Protein AF-A0A8J3XUV1-F1 (afdb_monomer_lite)

Radius of gyration: 23.01 Å; chains: 1; bounding box: 28×42×79 Å

pLDDT: mean 75.77, std 17.24, range [48.03, 96.94]

Sequence (92 aa):
MAEDGVPEILQADRMGHAVPGMRGVCTHISDGMIADLLKALTARWKASLVERVAYSPHSPVAMLDDLLAPYRRGRRNPSRRNRAKTQNAPSG

Secondary structure (DSSP, 8-state):
-GGGT--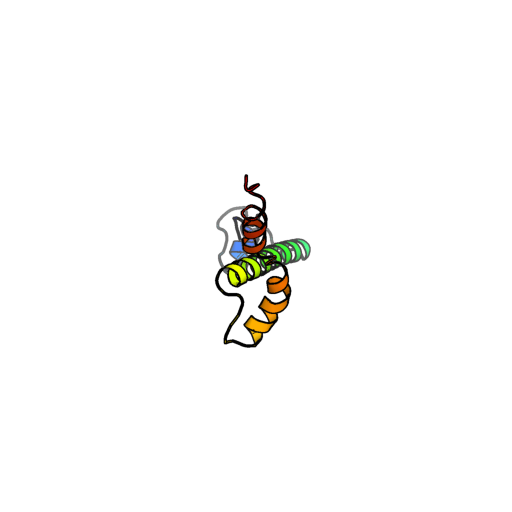HHHHHHHHTPPPPSTT----S--HHHHHHHHHHHHHHHHHHHHHHHHH-S--SSHHHHHHHHHHHTT---GGGTSTTTSS-PPP-

Organism: NCBI:txid487172

Structure (mmCIF, N/CA/C/O backbone):
data_AF-A0A8J3XUV1-F1
#
_entry.id   AF-A0A8J3XUV1-F1
#
loop_
_atom_site.group_PDB
_atom_site.id
_atom_site.type_symbol
_atom_site.label_atom_id
_atom_site.label_alt_id
_atom_site.label_comp_id
_atom_site.label_asym_id
_atom_site.label_entity_id
_atom_site.label_seq_id
_atom_site.pdbx_PDB_ins_code
_atom_site.Cartn_x
_atom_site.Cartn_y
_atom_site.Cartn_z
_atom_site.occupancy
_atom_site.B_iso_or_equiv
_atom_site.auth_seq_id
_atom_site.auth_comp_id
_atom_site.auth_asym_id
_atom_site.auth_atom_id
_atom_site.pdbx_PDB_model_num
ATOM 1 N N . MET A 1 1 ? -1.839 7.118 -10.524 1.00 60.41 1 MET A N 1
ATOM 2 C CA . MET A 1 1 ? -0.888 6.508 -11.479 1.00 60.41 1 MET A CA 1
ATOM 3 C C . MET A 1 1 ? 0.019 7.570 -12.086 1.00 60.41 1 MET A C 1
ATOM 5 O O . MET A 1 1 ? 1.194 7.558 -11.758 1.00 60.41 1 MET A O 1
ATOM 9 N N . ALA A 1 2 ? -0.490 8.528 -12.872 1.00 66.94 2 ALA A N 1
ATOM 10 C CA . ALA A 1 2 ? 0.336 9.635 -13.387 1.00 66.94 2 ALA A CA 1
ATOM 11 C C . ALA A 1 2 ? 0.998 10.477 -12.277 1.00 66.94 2 ALA A C 1
ATOM 13 O O . ALA A 1 2 ? 2.193 10.741 -12.326 1.00 66.94 2 ALA A O 1
ATOM 14 N N . GLU A 1 3 ? 0.242 10.812 -11.229 1.00 68.88 3 GLU A N 1
ATOM 15 C CA . GLU A 1 3 ? 0.729 11.537 -10.040 1.00 68.88 3 GLU A CA 1
ATOM 16 C C . GLU A 1 3 ? 1.804 10.772 -9.252 1.00 68.88 3 GLU A C 1
ATOM 18 O O . GLU A 1 3 ? 2.584 11.371 -8.520 1.00 68.88 3 GLU A O 1
ATOM 23 N N . ASP A 1 4 ? 1.852 9.447 -9.416 1.00 64.12 4 ASP A N 1
ATOM 24 C CA . ASP A 1 4 ? 2.815 8.565 -8.754 1.00 64.12 4 ASP A CA 1
ATOM 25 C C . ASP A 1 4 ? 4.068 8.341 -9.631 1.00 64.12 4 ASP A C 1
ATOM 27 O O . ASP A 1 4 ? 4.883 7.468 -9.341 1.00 64.12 4 ASP A O 1
ATOM 31 N N . GLY A 1 5 ? 4.205 9.096 -10.733 1.00 72.88 5 GLY A N 1
ATOM 32 C CA . GLY A 1 5 ? 5.319 8.999 -11.680 1.00 72.88 5 GLY A CA 1
ATOM 33 C C . GLY A 1 5 ? 5.270 7.775 -12.598 1.00 72.88 5 GLY A C 1
ATOM 34 O O . GLY A 1 5 ? 6.270 7.461 -13.239 1.00 72.88 5 GLY A O 1
ATOM 35 N N . VAL A 1 6 ? 4.136 7.068 -12.673 1.00 74.38 6 VAL A N 1
ATOM 36 C CA . VAL A 1 6 ? 4.003 5.866 -13.511 1.00 74.38 6 VAL A CA 1
ATOM 37 C C . VAL A 1 6 ? 4.040 6.261 -14.995 1.00 74.38 6 VAL A C 1
ATOM 39 O O . VAL A 1 6 ? 3.210 7.070 -15.417 1.00 74.38 6 VAL A O 1
ATOM 42 N N . PRO A 1 7 ? 4.930 5.667 -15.814 1.00 78.38 7 PRO A N 1
ATOM 43 C CA . PRO A 1 7 ? 4.955 5.882 -17.259 1.00 78.38 7 PRO A CA 1
ATOM 44 C C . PRO A 1 7 ? 3.585 5.675 -17.918 1.00 78.38 7 PRO A C 1
ATOM 46 O O . PRO A 1 7 ? 2.909 4.685 -17.650 1.00 78.38 7 PRO A O 1
ATOM 49 N N . GLU A 1 8 ? 3.192 6.580 -18.817 1.00 73.31 8 GLU A N 1
ATOM 50 C CA . GLU A 1 8 ? 1.889 6.569 -19.509 1.00 73.31 8 GLU A CA 1
ATOM 51 C C . GLU A 1 8 ? 1.580 5.226 -20.193 1.00 73.31 8 GLU A C 1
ATOM 53 O O . GLU A 1 8 ? 0.455 4.738 -20.131 1.00 73.31 8 GLU A O 1
ATOM 58 N N . ILE A 1 9 ? 2.603 4.568 -20.743 1.00 71.38 9 ILE A N 1
ATOM 59 C CA . ILE A 1 9 ? 2.476 3.257 -21.385 1.00 71.38 9 ILE A CA 1
ATOM 60 C C . ILE A 1 9 ? 2.012 2.146 -20.430 1.00 71.38 9 ILE A C 1
ATOM 62 O O . ILE A 1 9 ? 1.220 1.296 -20.821 1.00 71.38 9 ILE A O 1
ATOM 66 N N . LEU A 1 10 ? 2.434 2.184 -19.161 1.00 71.00 10 LEU A N 1
ATOM 67 C CA . LEU A 1 10 ? 1.986 1.227 -18.139 1.00 71.00 10 LEU A CA 1
ATOM 68 C C . LEU A 1 10 ? 0.558 1.507 -17.682 1.00 71.00 10 LEU A C 1
ATOM 70 O O . LEU A 1 10 ? -0.166 0.591 -17.299 1.00 71.00 10 LEU A O 1
ATOM 74 N N . GLN A 1 11 ? 0.153 2.775 -17.698 1.00 74.50 11 GLN A N 1
ATOM 75 C CA . GLN A 1 11 ? -1.219 3.152 -17.378 1.00 74.50 11 GLN A CA 1
ATOM 76 C C . GLN A 1 11 ? -2.160 2.655 -18.478 1.00 74.50 11 GLN A C 1
ATOM 78 O O . GLN A 1 11 ? -3.184 2.047 -18.179 1.00 74.50 11 GLN A O 1
ATOM 83 N N . ALA A 1 12 ? -1.779 2.876 -19.737 1.00 74.44 12 ALA A N 1
ATOM 84 C CA . ALA A 1 12 ? -2.532 2.454 -20.908 1.00 74.44 12 ALA A CA 1
ATOM 85 C C . ALA A 1 12 ? -2.685 0.926 -20.969 1.00 74.44 12 ALA A C 1
ATOM 87 O O . ALA A 1 12 ? -3.812 0.445 -21.059 1.00 74.44 12 ALA A O 1
ATOM 88 N N . ASP A 1 13 ? -1.593 0.172 -20.793 1.00 72.12 13 ASP A N 1
ATOM 89 C CA . ASP A 1 13 ? -1.629 -1.295 -20.724 1.00 72.12 13 ASP A CA 1
ATOM 90 C C . ASP A 1 13 ? -2.559 -1.801 -19.611 1.00 72.12 13 ASP A C 1
ATOM 92 O O . ASP A 1 13 ? -3.485 -2.572 -19.864 1.00 72.12 13 ASP A O 1
ATOM 96 N N . ARG A 1 14 ? -2.408 -1.284 -18.384 1.00 73.94 14 ARG A N 1
ATOM 97 C CA . ARG A 1 14 ? -3.225 -1.731 -17.247 1.00 73.94 14 ARG A CA 1
ATOM 98 C C . ARG A 1 14 ? -4.712 -1.396 -17.387 1.00 73.94 14 ARG A C 1
ATOM 100 O O . ARG A 1 14 ? -5.540 -2.069 -16.775 1.00 73.94 14 ARG A O 1
ATOM 107 N N . MET A 1 15 ? -5.054 -0.363 -18.151 1.00 78.31 15 MET A N 1
ATOM 108 C CA . MET A 1 15 ? -6.439 0.024 -18.436 1.00 78.31 15 MET A CA 1
ATOM 109 C C . MET A 1 15 ? -6.978 -0.585 -19.742 1.00 78.31 15 MET A C 1
ATOM 111 O O . MET A 1 15 ? -8.145 -0.377 -20.061 1.00 78.31 15 MET A O 1
ATOM 115 N N . GLY A 1 16 ? -6.163 -1.337 -20.492 1.00 66.44 16 GLY A N 1
ATOM 116 C CA . GLY A 1 16 ? -6.545 -1.917 -21.783 1.00 66.44 16 GLY A CA 1
ATOM 117 C C . GLY A 1 16 ? -6.696 -0.890 -22.911 1.00 66.44 16 GLY A C 1
ATOM 118 O O . GLY A 1 16 ? -7.374 -1.157 -23.902 1.00 66.44 16 GLY A O 1
ATOM 119 N N . HIS A 1 17 ? -6.096 0.293 -22.772 1.00 74.31 17 HIS A N 1
ATOM 120 C CA . HIS A 1 17 ? -6.115 1.339 -23.790 1.00 74.31 17 HIS A CA 1
ATOM 121 C C . HIS A 1 17 ? -4.875 1.246 -24.687 1.00 74.31 17 HIS A C 1
ATOM 123 O O . HIS A 1 17 ? -3.749 1.165 -24.206 1.00 74.31 17 HIS A O 1
ATOM 129 N N . ALA A 1 18 ? -5.066 1.315 -26.006 1.00 57.94 18 ALA A N 1
ATOM 130 C CA . ALA A 1 18 ? -3.957 1.486 -26.940 1.00 57.94 18 ALA A CA 1
ATOM 131 C C . ALA A 1 18 ? -3.500 2.954 -26.938 1.00 57.94 18 ALA A C 1
ATOM 133 O O . ALA A 1 18 ? -4.327 3.854 -27.086 1.00 57.94 18 ALA A O 1
ATOM 134 N N . VAL A 1 19 ? -2.195 3.204 -26.802 1.00 57.81 19 VAL A N 1
ATOM 135 C CA . VAL A 1 19 ? -1.619 4.552 -26.953 1.00 57.81 19 VAL A CA 1
ATOM 136 C C . VAL A 1 19 ? -1.529 4.879 -28.453 1.00 57.81 19 VAL A C 1
ATOM 138 O O . VAL A 1 19 ? -0.802 4.182 -29.166 1.00 57.81 19 VAL A O 1
ATOM 141 N N . PRO A 1 20 ? -2.228 5.903 -28.980 1.00 55.03 20 PRO A N 1
ATOM 142 C CA . PRO A 1 20 ? -2.131 6.254 -30.397 1.00 55.03 20 PRO A CA 1
ATOM 143 C C . PRO A 1 20 ? -0.785 6.936 -30.724 1.00 55.03 20 PRO A C 1
ATOM 145 O O . PRO A 1 20 ? -0.385 7.874 -30.037 1.00 55.03 20 PRO A O 1
ATOM 148 N N . GLY A 1 21 ? -0.103 6.521 -31.804 1.00 58.12 21 GLY A N 1
ATOM 149 C CA . GLY A 1 21 ? 1.067 7.213 -32.390 1.00 58.12 21 GLY A CA 1
ATOM 150 C C . GLY A 1 21 ? 2.380 6.404 -32.445 1.00 58.12 21 GLY A C 1
ATOM 151 O O . GLY A 1 21 ? 2.460 5.288 -31.942 1.00 58.12 21 GLY A O 1
ATOM 152 N N . MET A 1 22 ? 3.450 6.986 -33.025 1.00 54.44 22 MET A N 1
ATOM 153 C CA . MET A 1 22 ? 4.811 6.393 -33.163 1.00 54.44 22 MET A CA 1
ATOM 154 C C . MET A 1 22 ? 5.521 6.049 -31.828 1.00 54.44 22 MET A C 1
ATOM 156 O O . MET A 1 22 ? 6.680 5.646 -31.825 1.00 54.44 22 MET A O 1
ATOM 160 N N . ARG A 1 23 ? 4.842 6.200 -30.683 1.00 53.31 23 ARG A N 1
ATOM 161 C CA . ARG A 1 23 ? 5.266 5.715 -29.358 1.00 53.31 23 ARG A CA 1
ATOM 162 C C . ARG A 1 23 ? 4.631 4.365 -28.989 1.00 53.31 23 ARG A C 1
ATOM 164 O O . ARG A 1 23 ? 4.748 3.941 -27.846 1.00 53.31 23 ARG A O 1
ATOM 171 N N . GLY A 1 24 ? 3.991 3.674 -29.935 1.00 48.03 24 GLY A N 1
ATOM 172 C CA . GLY A 1 24 ? 3.386 2.344 -29.756 1.00 48.03 24 GLY A CA 1
ATOM 173 C C . GLY A 1 24 ? 4.365 1.188 -29.494 1.00 48.03 24 GLY A C 1
ATOM 174 O O . GLY A 1 24 ? 4.015 0.036 -29.721 1.00 48.03 24 GLY A O 1
ATOM 175 N N . VAL A 1 25 ? 5.592 1.462 -29.042 1.00 49.03 25 VAL A N 1
ATOM 176 C CA . VAL A 1 25 ? 6.635 0.455 -28.806 1.00 49.03 25 VAL A CA 1
ATOM 177 C C . VAL A 1 25 ? 7.331 0.726 -27.462 1.00 49.03 25 VAL A C 1
ATOM 179 O O . VAL A 1 25 ? 8.507 1.063 -27.412 1.00 49.03 25 VAL A O 1
ATOM 182 N N . CYS A 1 26 ? 6.639 0.524 -26.339 1.00 51.12 26 CYS A N 1
ATOM 183 C CA . CYS A 1 26 ? 7.244 -0.367 -25.342 1.00 51.12 26 CYS A CA 1
ATOM 184 C C . CYS A 1 26 ? 6.644 -1.730 -25.633 1.00 51.12 26 CYS A C 1
ATOM 186 O O . CYS A 1 26 ? 5.631 -2.107 -25.058 1.00 51.12 26 CYS A O 1
ATOM 188 N N . THR A 1 27 ? 7.224 -2.441 -26.596 1.00 55.56 27 THR A N 1
ATOM 189 C CA . THR A 1 27 ? 6.759 -3.782 -26.953 1.00 55.56 27 THR A CA 1
ATOM 190 C C . THR A 1 27 ? 6.835 -4.737 -25.773 1.00 55.56 27 THR A C 1
ATOM 192 O O . THR A 1 27 ? 6.071 -5.696 -25.756 1.00 55.56 27 THR A O 1
ATOM 195 N N . HIS A 1 28 ? 7.690 -4.482 -24.775 1.00 67.69 28 HIS A N 1
ATOM 196 C CA . HIS A 1 28 ? 7.767 -5.273 -23.551 1.00 67.69 28 HIS A CA 1
ATOM 197 C C . HIS A 1 28 ? 7.707 -4.373 -22.318 1.00 67.69 28 HIS A C 1
ATOM 199 O O . HIS A 1 28 ? 8.552 -3.498 -22.116 1.00 67.69 28 HIS A O 1
ATOM 205 N N . ILE A 1 29 ? 6.713 -4.627 -21.471 1.00 72.62 29 ILE A N 1
ATOM 206 C CA . ILE A 1 29 ? 6.765 -4.231 -20.070 1.00 72.62 29 ILE A CA 1
ATOM 207 C C . ILE A 1 29 ? 7.883 -5.048 -19.429 1.00 72.62 29 ILE A C 1
ATOM 209 O O . ILE A 1 29 ? 7.853 -6.275 -19.467 1.00 72.62 29 ILE A O 1
ATOM 213 N N . SER A 1 30 ? 8.885 -4.372 -18.875 1.00 81.06 30 SER A N 1
ATOM 214 C CA . SER A 1 30 ? 9.952 -5.053 -18.147 1.00 81.06 30 SER A CA 1
ATOM 215 C C . SER A 1 30 ? 9.524 -5.367 -16.715 1.00 81.06 30 SER A C 1
ATOM 217 O O . SER A 1 30 ? 8.718 -4.649 -16.117 1.00 81.06 30 SER A O 1
ATOM 219 N N . ASP A 1 31 ? 10.134 -6.389 -16.121 1.00 84.12 31 ASP A N 1
ATOM 220 C CA . ASP A 1 31 ? 9.918 -6.721 -14.708 1.00 84.12 31 ASP A CA 1
ATOM 221 C C . ASP A 1 31 ? 10.245 -5.541 -13.779 1.00 84.12 31 ASP A C 1
ATOM 223 O O . ASP A 1 31 ? 9.577 -5.342 -12.766 1.00 84.12 31 ASP A O 1
ATOM 227 N N . GLY A 1 32 ? 11.224 -4.706 -14.150 1.00 86.94 32 GLY A N 1
ATOM 228 C CA . GLY A 1 32 ? 11.564 -3.485 -13.413 1.00 86.94 32 GLY A CA 1
ATOM 229 C C . GLY A 1 32 ? 10.423 -2.466 -13.408 1.00 86.94 32 GLY A C 1
ATOM 230 O O . GLY A 1 32 ? 10.067 -1.938 -12.359 1.00 86.94 32 GLY A O 1
ATOM 231 N N . MET A 1 33 ? 9.779 -2.259 -14.558 1.00 82.88 33 MET A N 1
ATOM 232 C CA . MET A 1 33 ? 8.618 -1.371 -14.678 1.00 82.88 33 MET A CA 1
ATOM 233 C C . MET A 1 33 ? 7.427 -1.865 -13.846 1.00 82.88 33 MET A C 1
ATOM 235 O O . MET A 1 33 ? 6.738 -1.063 -13.211 1.00 82.88 33 MET A O 1
ATOM 239 N N . ILE A 1 34 ? 7.203 -3.182 -13.803 1.00 86.19 34 ILE A N 1
ATOM 240 C CA . ILE A 1 34 ? 6.174 -3.793 -12.947 1.00 86.19 34 ILE A CA 1
ATOM 241 C C . ILE A 1 34 ? 6.531 -3.606 -11.473 1.00 86.19 34 ILE A C 1
ATOM 243 O O . ILE A 1 34 ? 5.671 -3.219 -10.679 1.00 86.19 34 ILE A O 1
ATOM 247 N N . ALA A 1 35 ? 7.785 -3.852 -11.097 1.00 90.44 35 ALA A N 1
ATOM 248 C CA . ALA A 1 35 ? 8.250 -3.701 -9.724 1.00 90.44 35 ALA A CA 1
ATOM 249 C C . ALA A 1 35 ? 8.082 -2.259 -9.224 1.00 90.44 35 ALA A C 1
ATOM 251 O O . ALA A 1 35 ? 7.566 -2.050 -8.122 1.00 90.44 35 ALA A O 1
ATOM 252 N N . ASP A 1 36 ? 8.435 -1.269 -10.044 1.00 87.94 36 ASP A N 1
ATOM 253 C CA . ASP A 1 36 ? 8.271 0.148 -9.716 1.00 87.94 36 ASP A CA 1
ATOM 254 C C . ASP A 1 36 ? 6.794 0.532 -9.573 1.00 87.94 36 ASP A C 1
ATOM 256 O O . ASP A 1 36 ? 6.414 1.195 -8.602 1.00 87.94 36 ASP A O 1
ATOM 260 N N . LEU A 1 37 ? 5.932 0.043 -10.471 1.00 87.56 37 LEU A N 1
ATOM 261 C CA . LEU A 1 37 ? 4.487 0.245 -10.373 1.00 87.56 37 LEU A CA 1
ATOM 262 C C . LEU A 1 37 ? 3.914 -0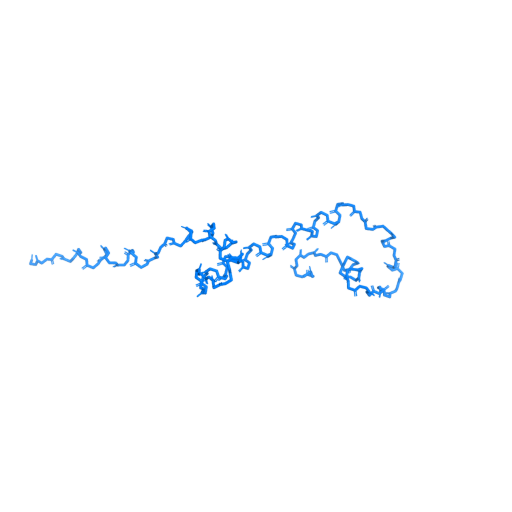.365 -9.086 1.00 87.56 37 LEU A C 1
ATOM 264 O O . LEU A 1 37 ? 3.173 0.297 -8.355 1.00 87.56 37 LEU A O 1
ATOM 268 N N . LEU A 1 38 ? 4.262 -1.615 -8.777 1.00 92.12 38 LEU A N 1
ATOM 269 C CA . LEU A 1 38 ? 3.807 -2.291 -7.561 1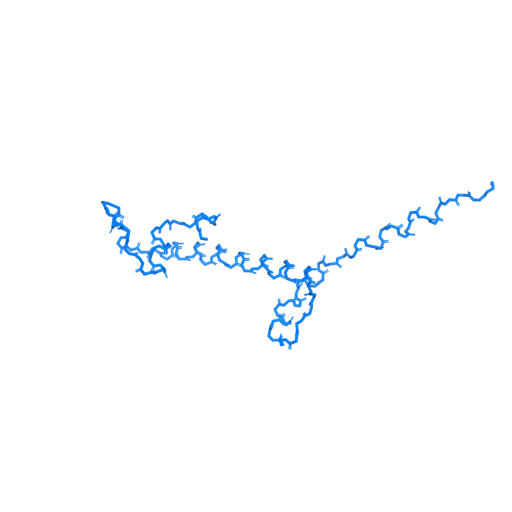.00 92.12 38 LEU A CA 1
ATOM 270 C C . LEU A 1 38 ? 4.303 -1.577 -6.306 1.00 92.12 38 LEU A C 1
ATOM 272 O O . LEU A 1 38 ? 3.544 -1.436 -5.344 1.00 92.12 38 LEU A O 1
ATOM 276 N N . LYS A 1 39 ? 5.543 -1.084 -6.314 1.00 94.25 39 LYS A N 1
ATOM 277 C CA . LYS A 1 39 ? 6.115 -0.297 -5.219 1.00 94.25 39 LYS A CA 1
ATOM 278 C C . LYS A 1 39 ? 5.326 0.991 -4.996 1.00 94.25 39 LYS A C 1
ATOM 280 O O . LYS A 1 39 ? 4.948 1.263 -3.855 1.00 94.25 39 LYS A O 1
ATOM 285 N N . ALA A 1 40 ? 5.029 1.739 -6.058 1.00 92.75 40 ALA A N 1
ATOM 286 C CA . ALA A 1 40 ? 4.242 2.969 -5.986 1.00 92.75 40 ALA A CA 1
ATOM 287 C C . ALA A 1 40 ? 2.819 2.709 -5.461 1.00 92.75 40 ALA A C 1
ATOM 289 O O . ALA A 1 40 ? 2.385 3.336 -4.492 1.00 92.75 40 ALA A O 1
ATOM 290 N N . LEU A 1 41 ? 2.114 1.723 -6.025 1.00 94.06 41 LEU A N 1
ATOM 291 C CA . LEU A 1 41 ? 0.757 1.367 -5.596 1.00 94.06 41 LEU A CA 1
ATOM 292 C C . LEU A 1 41 ? 0.720 0.863 -4.149 1.00 94.06 41 LEU A C 1
ATOM 294 O O . LEU A 1 41 ? -0.164 1.245 -3.382 1.00 94.06 41 LEU A O 1
ATOM 298 N N . THR A 1 42 ? 1.702 0.055 -3.745 1.00 95.56 42 THR A N 1
ATOM 299 C CA . THR A 1 42 ? 1.819 -0.433 -2.363 1.00 95.56 42 THR A CA 1
ATOM 300 C C . THR A 1 42 ? 2.061 0.716 -1.388 1.00 95.56 42 THR A C 1
ATOM 302 O O . THR A 1 42 ? 1.477 0.734 -0.303 1.00 95.56 42 THR A O 1
ATOM 305 N N . ALA A 1 43 ? 2.907 1.683 -1.752 1.00 93.88 43 ALA A N 1
ATOM 306 C CA . ALA A 1 43 ? 3.155 2.864 -0.932 1.00 93.88 43 ALA A CA 1
ATOM 307 C C . ALA A 1 43 ? 1.883 3.708 -0.770 1.00 93.88 43 ALA A C 1
ATOM 309 O O . ALA A 1 43 ? 1.519 4.047 0.359 1.00 93.88 43 ALA A O 1
ATOM 310 N N . ARG A 1 44 ? 1.161 3.963 -1.869 1.00 95.38 44 ARG A N 1
ATOM 311 C CA . ARG A 1 44 ? -0.109 4.704 -1.856 1.00 95.38 44 ARG A CA 1
ATOM 312 C C . ARG A 1 44 ? -1.165 4.005 -1.000 1.00 95.38 44 ARG A C 1
ATOM 314 O O . ARG A 1 44 ? -1.777 4.641 -0.150 1.00 95.38 44 ARG A O 1
ATOM 321 N N . TRP A 1 45 ? -1.319 2.690 -1.142 1.00 96.00 45 TRP A N 1
ATOM 322 C CA . TRP A 1 45 ? -2.244 1.903 -0.321 1.00 96.00 45 TRP A CA 1
ATOM 323 C C . TRP A 1 45 ? -1.920 1.989 1.179 1.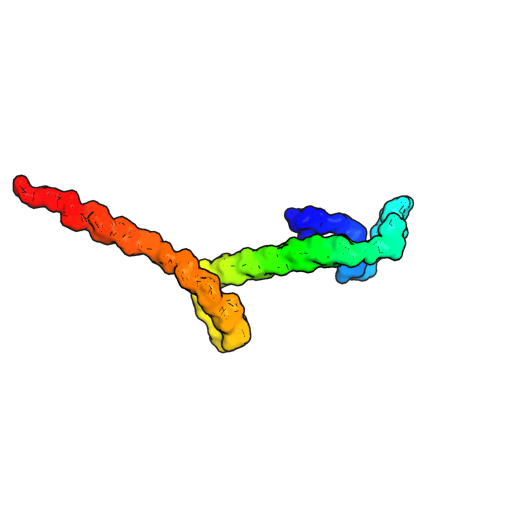00 96.00 45 TRP A C 1
ATOM 325 O O . TRP A 1 45 ? -2.811 2.233 1.995 1.00 96.00 45 TRP A O 1
ATOM 335 N N . LYS A 1 46 ? -0.641 1.862 1.556 1.00 94.56 46 LYS A N 1
ATOM 336 C CA . LYS A 1 46 ? -0.206 2.007 2.957 1.00 94.56 46 LYS A CA 1
ATOM 337 C C . LYS A 1 46 ? -0.479 3.409 3.506 1.00 94.56 46 LYS A C 1
ATOM 339 O O . LYS A 1 46 ? -0.894 3.523 4.658 1.00 94.56 46 LYS A O 1
ATOM 344 N N . ALA A 1 47 ? -0.280 4.458 2.707 1.00 93.38 47 ALA A N 1
ATOM 345 C CA . ALA A 1 47 ? -0.607 5.829 3.105 1.00 93.38 47 ALA A CA 1
ATOM 346 C C . ALA A 1 47 ? -2.111 5.988 3.386 1.00 93.38 47 ALA A C 1
ATOM 348 O O . ALA A 1 47 ? -2.488 6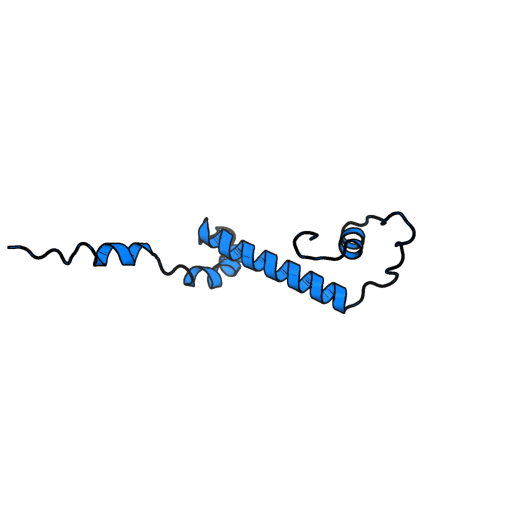.504 4.439 1.00 93.38 47 ALA A O 1
ATOM 349 N N . SER A 1 48 ? -2.969 5.432 2.528 1.00 93.81 48 SER A N 1
ATOM 350 C CA . SER A 1 48 ? -4.420 5.450 2.744 1.00 93.81 48 SER A CA 1
ATOM 351 C C . SER A 1 48 ? -4.854 4.719 4.021 1.00 93.81 48 SER A C 1
ATOM 353 O O . SER A 1 48 ? -5.822 5.135 4.654 1.00 93.81 48 SER A O 1
ATOM 355 N N . LEU A 1 49 ? -4.148 3.668 4.464 1.00 94.56 49 LEU A N 1
ATOM 356 C CA . LEU A 1 49 ? -4.430 3.026 5.761 1.00 94.56 49 LEU A CA 1
ATOM 357 C C . LEU A 1 49 ? -4.130 3.957 6.946 1.00 94.56 49 LEU A C 1
ATOM 359 O O . LEU A 1 49 ? -4.898 3.991 7.909 1.00 94.56 49 LEU A O 1
ATOM 363 N N . VAL A 1 50 ? -3.053 4.744 6.871 1.00 93.31 50 VAL A N 1
ATOM 364 C CA . VAL A 1 50 ? -2.710 5.739 7.902 1.00 93.31 50 VAL A CA 1
ATOM 365 C C . VAL A 1 50 ? -3.790 6.818 7.986 1.00 93.31 50 VAL A C 1
ATOM 367 O O . VAL A 1 50 ? -4.285 7.114 9.077 1.00 93.31 50 VAL A O 1
ATOM 370 N N . GLU A 1 51 ? -4.205 7.360 6.843 1.00 92.62 51 GLU A N 1
ATOM 371 C CA . GLU A 1 51 ? -5.300 8.333 6.760 1.00 92.62 51 GLU A CA 1
ATOM 372 C C . GLU A 1 51 ? -6.609 7.737 7.290 1.00 92.62 51 GLU A C 1
ATOM 374 O O . GLU A 1 51 ? -7.301 8.346 8.108 1.00 92.62 51 GLU A O 1
ATOM 379 N N . ARG A 1 52 ? -6.922 6.493 6.915 1.00 93.94 52 ARG A N 1
ATOM 380 C CA . ARG A 1 52 ? -8.126 5.789 7.368 1.00 93.94 52 ARG A CA 1
ATOM 381 C C . ARG A 1 52 ? -8.167 5.612 8.885 1.00 93.94 52 ARG A C 1
ATOM 383 O O . ARG A 1 52 ? -9.246 5.780 9.459 1.00 93.94 52 ARG A O 1
ATOM 390 N N . VAL A 1 53 ? -7.037 5.315 9.538 1.00 94.06 53 VAL A N 1
ATOM 391 C CA . VAL A 1 53 ? -6.932 5.281 11.014 1.00 94.06 53 VAL A CA 1
ATOM 392 C C . VAL A 1 53 ? -7.150 6.666 11.626 1.00 94.06 53 VAL A C 1
ATOM 394 O O . VAL A 1 53 ? -7.709 6.768 12.722 1.00 94.06 53 VAL A O 1
ATOM 397 N N . ALA A 1 54 ? -6.733 7.740 10.947 1.00 89.00 54 ALA A N 1
ATOM 398 C CA . ALA A 1 54 ? -6.960 9.102 11.421 1.00 89.00 54 ALA A CA 1
ATOM 399 C C . ALA A 1 54 ? -8.458 9.455 11.466 1.00 89.00 54 ALA A C 1
ATOM 401 O O . ALA A 1 54 ? -8.901 10.079 12.434 1.00 89.00 54 ALA A O 1
ATOM 402 N N . TYR A 1 55 ? -9.241 9.000 10.486 1.00 89.12 55 TYR A N 1
ATOM 403 C CA . TYR A 1 55 ? -10.696 9.181 10.480 1.00 89.12 55 TYR A CA 1
ATOM 404 C C . TYR A 1 55 ? -11.417 8.241 11.451 1.00 89.12 55 TYR A C 1
ATOM 406 O O . TYR A 1 55 ? -12.254 8.686 12.232 1.00 89.12 55 TYR A O 1
ATOM 414 N N . SER A 1 56 ? -11.088 6.947 11.438 1.00 92.44 56 SER A N 1
ATOM 415 C CA . SER A 1 56 ? -11.659 5.969 12.368 1.00 92.44 56 SER A CA 1
ATOM 416 C C . SER A 1 56 ? -10.663 4.832 12.653 1.00 92.44 56 SER A C 1
ATOM 418 O O . SER A 1 56 ? -10.288 4.096 11.742 1.00 92.44 56 SER A O 1
ATOM 420 N N . PRO A 1 57 ? -10.219 4.638 13.906 1.00 92.50 57 PRO A N 1
ATOM 421 C CA . PRO A 1 57 ? -9.201 3.631 14.220 1.00 92.50 57 PRO A CA 1
ATOM 422 C C . PRO A 1 57 ? -9.638 2.167 14.046 1.00 92.50 57 PRO A C 1
ATOM 424 O O . PRO A 1 57 ? -8.776 1.287 13.973 1.00 92.50 57 PRO A O 1
ATOM 427 N N . HIS A 1 58 ? -10.947 1.908 14.002 1.00 95.12 58 HIS A N 1
ATOM 428 C CA . HIS A 1 58 ? -11.529 0.566 13.978 1.00 95.12 58 HIS A CA 1
ATOM 429 C C . HIS A 1 58 ? -12.493 0.379 12.804 1.00 95.12 58 HIS A C 1
ATOM 431 O O . HIS A 1 58 ? -12.996 1.339 12.206 1.00 95.12 58 HIS A O 1
ATOM 437 N N . SER A 1 59 ? -12.733 -0.880 12.458 1.00 95.00 59 SER A N 1
ATOM 438 C CA . SER A 1 59 ? -13.630 -1.300 11.391 1.00 95.00 59 SER A CA 1
ATOM 439 C C . SER A 1 59 ? -14.474 -2.490 11.854 1.00 95.00 59 SER A C 1
ATOM 441 O O . SER A 1 59 ? -13.928 -3.421 12.437 1.00 95.00 59 SER A O 1
ATOM 443 N N . PRO A 1 60 ? -15.786 -2.522 11.559 1.00 95.94 60 PRO A N 1
ATOM 444 C CA . PRO A 1 60 ? -16.600 -3.717 11.787 1.00 95.94 60 PRO A CA 1
ATOM 445 C C . PRO A 1 60 ? -16.221 -4.874 10.844 1.00 95.94 60 PRO A C 1
ATOM 447 O O . PRO A 1 60 ? -16.531 -6.028 11.117 1.00 95.94 60 PRO A O 1
ATOM 450 N N . VAL A 1 61 ? -15.536 -4.582 9.733 1.00 96.94 61 VAL A N 1
ATOM 451 C CA . VAL A 1 61 ? -14.975 -5.600 8.836 1.00 96.94 61 VAL A CA 1
ATOM 452 C C . VAL A 1 61 ? -13.647 -6.083 9.416 1.00 96.94 61 VAL A C 1
ATOM 454 O O . VAL A 1 61 ? -12.666 -5.340 9.359 1.00 96.94 61 VAL A O 1
ATOM 457 N N . ALA A 1 62 ? -13.620 -7.316 9.930 1.00 96.31 62 ALA A N 1
ATOM 458 C CA . ALA A 1 62 ? -12.489 -7.893 10.668 1.00 96.31 62 ALA A CA 1
ATOM 459 C C . ALA A 1 62 ? -11.156 -7.825 9.906 1.00 96.31 62 ALA A C 1
ATOM 461 O O . ALA A 1 62 ? -10.185 -7.289 10.423 1.00 96.31 62 ALA A O 1
ATOM 462 N N . MET A 1 63 ? -11.130 -8.246 8.635 1.00 96.75 63 MET A N 1
ATOM 463 C CA . MET A 1 63 ? -9.911 -8.191 7.814 1.00 96.75 63 MET A CA 1
ATOM 464 C C . MET A 1 63 ? -9.347 -6.766 7.697 1.00 96.75 63 MET A C 1
ATOM 466 O O . MET A 1 63 ? -8.136 -6.563 7.744 1.00 96.75 63 MET A O 1
ATOM 470 N N . LEU A 1 64 ? -10.216 -5.761 7.552 1.00 94.94 64 LEU A N 1
ATOM 471 C CA . LEU A 1 64 ? -9.774 -4.370 7.518 1.00 94.94 64 LEU A CA 1
ATOM 472 C C . LEU A 1 64 ? -9.325 -3.901 8.907 1.00 94.94 64 LEU A C 1
ATOM 474 O O . LEU A 1 64 ? -8.361 -3.149 9.006 1.00 94.94 64 LEU A O 1
ATOM 478 N N . ASP A 1 65 ? -9.993 -4.335 9.974 1.00 95.88 65 ASP A N 1
ATOM 479 C CA . ASP A 1 65 ? -9.587 -4.023 11.346 1.00 95.88 65 ASP A CA 1
ATOM 480 C C . ASP A 1 65 ? -8.164 -4.529 11.640 1.00 95.88 65 ASP A C 1
ATOM 482 O O . ASP A 1 65 ? -7.332 -3.774 12.151 1.00 95.88 65 ASP A O 1
ATOM 486 N N . ASP A 1 66 ? -7.845 -5.746 11.200 1.00 96.00 66 ASP A N 1
ATOM 487 C CA . ASP A 1 66 ? -6.510 -6.337 11.316 1.00 96.00 66 ASP A CA 1
ATOM 488 C C . ASP A 1 66 ? -5.464 -5.550 10.518 1.00 96.00 66 ASP A C 1
ATOM 490 O O . ASP A 1 66 ? -4.385 -5.240 11.030 1.00 96.00 66 ASP A O 1
ATOM 494 N N . LEU A 1 67 ? -5.796 -5.139 9.287 1.00 95.38 67 LEU A N 1
ATOM 495 C CA . LEU A 1 67 ? -4.919 -4.308 8.453 1.00 95.38 67 LEU A CA 1
ATOM 496 C C . LEU A 1 67 ? -4.642 -2.928 9.069 1.00 95.38 67 LEU A C 1
ATOM 498 O O . LEU A 1 67 ? -3.563 -2.368 8.873 1.00 95.38 67 LEU A O 1
ATOM 502 N N . LEU A 1 68 ? -5.59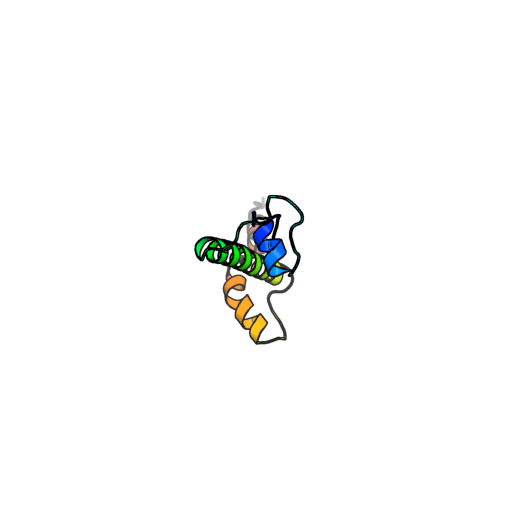0 -2.370 9.824 1.00 95.06 68 LEU A N 1
ATOM 503 C CA . LEU A 1 68 ? -5.429 -1.081 10.503 1.00 95.06 68 LEU A CA 1
ATOM 504 C C . LEU A 1 68 ? -4.641 -1.203 11.818 1.00 95.06 68 LEU A C 1
ATOM 506 O O . LEU A 1 68 ? -4.054 -0.213 12.269 1.00 95.06 68 LEU A O 1
ATOM 510 N N . ALA A 1 69 ? -4.597 -2.387 12.437 1.00 94.00 69 ALA A N 1
ATOM 511 C CA . ALA A 1 69 ? -4.027 -2.596 13.769 1.00 94.00 69 ALA A CA 1
ATOM 512 C C . ALA A 1 69 ? -2.581 -2.078 13.948 1.00 94.00 69 ALA A C 1
ATOM 514 O O . ALA A 1 69 ? -2.329 -1.406 14.959 1.00 94.00 69 ALA A O 1
ATOM 515 N N . PRO A 1 70 ? -1.640 -2.280 13.000 1.00 93.06 70 PRO A N 1
ATOM 516 C CA . PRO A 1 70 ? -0.275 -1.757 13.119 1.00 93.06 70 PRO A CA 1
ATOM 517 C C . PRO A 1 70 ? -0.211 -0.223 13.175 1.00 93.06 70 PRO A C 1
ATOM 519 O O . PRO A 1 70 ? 0.641 0.346 13.859 1.00 93.06 70 PRO A O 1
ATOM 522 N N . TYR A 1 71 ? -1.140 0.459 12.502 1.00 91.06 71 TYR A N 1
ATOM 523 C CA . TYR A 1 71 ? -1.126 1.912 12.318 1.00 91.06 71 TYR A CA 1
ATOM 524 C C . TYR A 1 71 ? -1.783 2.682 13.477 1.00 91.06 71 TYR A C 1
ATOM 526 O O . TYR A 1 71 ? -1.555 3.882 13.637 1.00 91.06 71 TYR A O 1
ATOM 534 N N . ARG A 1 72 ? -2.531 2.005 14.362 1.00 87.75 72 ARG A N 1
ATOM 535 C CA . ARG A 1 72 ? -3.162 2.612 15.556 1.00 87.75 72 ARG A CA 1
ATOM 536 C C . ARG A 1 72 ? -2.148 3.165 16.556 1.00 87.75 72 ARG A C 1
ATOM 538 O O . ARG A 1 72 ? -2.376 4.213 17.158 1.00 87.75 72 ARG A O 1
ATOM 545 N N . ARG A 1 73 ? -1.020 2.468 16.738 1.00 73.81 73 ARG A N 1
ATOM 546 C CA . ARG A 1 73 ? -0.010 2.777 17.773 1.00 73.81 73 ARG A CA 1
ATOM 547 C C . ARG A 1 73 ? 0.741 4.088 17.513 1.00 73.81 73 ARG A C 1
ATOM 549 O O . ARG A 1 73 ? 1.258 4.684 18.454 1.00 73.81 73 ARG A O 1
ATOM 556 N N . GLY A 1 74 ? 0.747 4.569 16.266 1.00 63.66 74 GLY A N 1
ATOM 557 C CA . GLY A 1 74 ? 1.326 5.859 15.878 1.00 63.66 74 GLY A CA 1
ATOM 558 C C . GLY A 1 74 ? 0.545 7.081 16.381 1.00 63.66 74 GLY A C 1
ATOM 559 O O . GLY A 1 74 ? 1.091 8.182 16.409 1.00 63.66 74 GLY A O 1
ATOM 560 N N . ARG A 1 75 ? -0.703 6.913 16.854 1.00 62.22 75 ARG A N 1
ATOM 561 C CA . ARG A 1 75 ? -1.488 7.980 17.499 1.00 62.22 75 ARG A CA 1
ATOM 562 C C . ARG A 1 75 ? -1.020 8.227 18.934 1.00 62.22 75 ARG A C 1
ATOM 564 O O . ARG A 1 75 ? -1.748 7.993 19.900 1.00 62.22 75 ARG A O 1
ATOM 571 N N . ARG A 1 76 ? 0.190 8.762 19.108 1.00 54.84 76 ARG A N 1
ATOM 572 C CA . ARG A 1 76 ? 0.555 9.405 20.376 1.00 54.84 76 ARG A CA 1
ATOM 573 C C . ARG A 1 76 ? -0.260 10.697 20.481 1.00 54.84 76 ARG A C 1
ATOM 575 O O . ARG A 1 76 ? 0.037 11.699 19.847 1.00 54.84 76 ARG A O 1
ATOM 582 N N . ASN A 1 77 ? -1.353 10.606 21.231 1.00 52.78 77 ASN A N 1
ATOM 583 C CA . ASN A 1 77 ? -2.372 11.632 21.418 1.00 52.78 77 ASN A CA 1
ATOM 584 C C . ASN A 1 77 ? -1.763 13.015 21.779 1.00 52.78 77 ASN A C 1
ATOM 586 O O . ASN A 1 77 ? -1.213 13.147 22.880 1.00 52.78 77 ASN A O 1
ATOM 590 N N . PRO A 1 78 ? -1.870 14.059 20.929 1.00 54.25 78 PRO A N 1
ATOM 591 C CA . PRO A 1 78 ? -1.386 15.405 21.262 1.00 54.25 78 PRO A CA 1
ATOM 592 C C . PRO A 1 78 ? -2.158 16.030 22.438 1.00 54.25 78 PRO A C 1
ATOM 594 O O . PRO A 1 78 ? -1.633 16.900 23.136 1.00 54.25 78 PRO A O 1
ATOM 597 N N . SER A 1 79 ? -3.355 15.523 22.746 1.00 56.31 79 SER A N 1
ATOM 598 C CA . SER A 1 79 ? -4.225 16.020 23.819 1.00 56.31 79 SER A CA 1
ATOM 599 C C . SER A 1 79 ? -3.671 15.808 25.235 1.00 56.31 79 SER A C 1
ATOM 601 O O . SER A 1 79 ? -4.158 16.426 26.178 1.00 56.31 79 SER A O 1
ATOM 603 N N . ARG A 1 80 ? -2.619 14.993 25.422 1.00 53.62 80 ARG A N 1
ATOM 604 C CA . ARG A 1 80 ? -1.910 14.892 26.716 1.00 53.62 80 ARG A CA 1
ATOM 605 C C . ARG A 1 80 ? -0.864 15.992 26.937 1.00 53.62 80 ARG A C 1
ATOM 607 O O . ARG A 1 80 ? -0.432 16.169 28.071 1.00 53.62 80 ARG A O 1
ATOM 614 N N . ARG A 1 81 ? -0.474 16.757 25.908 1.00 53.72 81 ARG A N 1
ATOM 615 C CA . ARG A 1 81 ? 0.565 17.799 26.034 1.00 53.72 81 ARG A CA 1
ATOM 616 C C . ARG A 1 81 ? 0.028 19.121 26.598 1.00 53.72 81 ARG A C 1
ATOM 618 O O . ARG A 1 81 ? 0.764 19.820 27.286 1.00 53.72 81 ARG A O 1
ATOM 625 N N . ASN A 1 82 ? -1.253 19.435 26.381 1.00 51.41 82 ASN A N 1
ATOM 626 C CA . ASN A 1 82 ? -1.837 20.708 26.830 1.00 51.41 82 ASN A CA 1
ATOM 627 C C . ASN A 1 82 ? -2.277 20.717 28.305 1.00 51.41 82 ASN A C 1
ATOM 629 O O . ASN A 1 82 ? -2.297 21.782 28.911 1.00 51.41 82 ASN A O 1
ATOM 633 N N . ARG A 1 83 ? -2.544 19.558 28.931 1.00 48.78 83 ARG A N 1
ATOM 634 C CA . ARG A 1 83 ? -2.935 19.493 30.358 1.00 48.78 83 ARG A CA 1
ATOM 635 C C . ARG A 1 83 ? -1.765 19.708 31.329 1.00 48.78 83 ARG A C 1
ATOM 637 O O . ARG A 1 83 ? -1.992 20.032 32.488 1.00 48.78 83 ARG A O 1
ATOM 644 N N . ALA A 1 84 ? -0.528 19.538 30.861 1.00 51.88 84 ALA A N 1
ATOM 645 C CA . ALA A 1 84 ? 0.675 19.752 31.665 1.00 51.88 84 ALA A CA 1
ATOM 646 C C . ALA A 1 84 ? 1.137 21.222 31.695 1.00 51.88 84 ALA A C 1
ATOM 648 O O . ALA A 1 84 ? 1.984 21.567 32.509 1.00 51.88 84 ALA A O 1
ATOM 649 N N . LYS A 1 85 ? 0.594 22.096 30.830 1.00 52.47 85 LYS A N 1
ATOM 650 C CA . LYS A 1 85 ? 0.955 23.526 30.813 1.00 52.47 85 LYS A CA 1
ATOM 651 C C . LYS A 1 85 ? 0.079 24.406 31.707 1.00 52.47 85 LYS A C 1
ATOM 653 O O . LYS A 1 85 ? 0.524 25.480 32.081 1.00 52.47 85 LYS A O 1
ATOM 658 N N . THR A 1 86 ? -1.120 23.967 32.083 1.00 54.06 86 THR A N 1
ATOM 659 C CA . THR A 1 86 ? -2.044 24.765 32.913 1.00 54.06 86 THR A CA 1
ATOM 660 C C . THR A 1 86 ? -1.947 24.493 34.416 1.00 54.06 86 THR A C 1
ATOM 662 O O . THR A 1 86 ? -2.685 25.101 35.177 1.00 54.06 86 THR A O 1
ATOM 665 N N . GLN A 1 87 ? -1.040 23.614 34.861 1.00 54.31 87 GLN A N 1
ATOM 666 C CA . GLN A 1 87 ? -0.867 23.278 36.286 1.00 54.31 87 GLN A CA 1
ATOM 667 C C . GLN A 1 87 ? 0.331 23.977 36.956 1.00 54.31 87 GLN A C 1
ATOM 669 O O . GLN A 1 87 ? 0.541 23.784 38.144 1.00 54.31 87 GLN A O 1
ATOM 674 N N . ASN A 1 88 ? 1.076 24.825 36.234 1.00 55.44 88 ASN A N 1
ATOM 675 C CA . ASN A 1 88 ? 2.205 25.595 36.778 1.00 55.44 88 ASN A CA 1
ATOM 676 C C . ASN A 1 88 ? 1.931 27.109 36.748 1.00 55.44 88 ASN A C 1
ATOM 678 O O . ASN A 1 88 ? 2.727 27.877 36.212 1.00 55.44 88 ASN A O 1
ATOM 682 N N . ALA A 1 89 ? 0.792 27.539 37.294 1.00 53.62 89 ALA A N 1
ATOM 683 C CA . ALA A 1 89 ? 0.600 28.933 37.685 1.00 53.62 89 ALA A CA 1
ATOM 684 C C . ALA A 1 89 ? 0.935 29.049 39.185 1.00 53.62 89 ALA A C 1
ATOM 686 O O . ALA A 1 89 ? 0.296 28.355 39.980 1.00 53.62 89 ALA A O 1
ATOM 687 N N . PRO A 1 90 ? 1.936 29.850 39.596 1.00 52.94 90 PRO A N 1
ATOM 688 C CA . PRO A 1 90 ? 2.214 30.050 41.011 1.00 52.94 90 PRO A CA 1
ATOM 689 C C . PRO A 1 90 ? 1.053 30.821 41.649 1.00 52.94 90 PRO A C 1
ATOM 691 O O . PRO A 1 90 ? 0.588 31.826 41.113 1.00 52.94 90 PRO A O 1
ATOM 694 N N . SER A 1 91 ? 0.556 30.304 42.771 1.00 51.75 91 SER A N 1
ATOM 695 C CA . SER A 1 91 ? -0.342 31.029 43.667 1.00 51.75 91 SER A CA 1
ATOM 696 C C . SER A 1 91 ? 0.494 31.882 44.617 1.00 51.75 91 SER A C 1
ATOM 698 O O . SER A 1 91 ? 1.376 31.321 45.261 1.00 51.75 91 SER A O 1
ATOM 700 N N . GLY A 1 92 ? 0.148 33.167 44.736 1.00 48.84 92 GLY A N 1
ATOM 701 C CA . GLY A 1 92 ? 0.551 34.043 45.845 1.00 48.84 92 GLY A CA 1
ATOM 702 C C . GLY A 1 92 ? 1.898 34.718 45.683 1.00 48.84 92 GLY A C 1
ATOM 703 O O . GLY A 1 92 ? 2.918 34.024 45.864 1.00 48.84 92 GLY A O 1
#

Foldseek 3Di:
DVVLVQDPVVVCVVVVHQDDDPVSPVVDDDPVSVVSVCVSVVVVVLVVLLVVCVVPQADPPVVSNVVNVVNVVVCPDPVVVVVVVVPPDDDD